Protein AF-A0A4Z1BR87-F1 (afdb_monomer_lite)

Organism: NCBI:txid1697557

Radius of gyration: 17.46 Å; chains: 1; bounding box: 36×19×52 Å

pLDDT: mean 94.16, std 6.9, range [50.0, 98.12]

Secondary structure (DSSP, 8-state):
--HHHHHHHHHHHHHHHHHHHHHHHHHHHHHHHHT-SSHHHHHHHHHHHHHHHHHHHHHHHHHHHHHHHHHH--HHHHHHHHHHHHHHHHTT-

Sequence (93 aa):
MSLKDTLQKKLETQTDSWSRQIDSLKADARERIAKAKDEHAERQIRKDFDKEIEKLEGRMDEAKKKIAEIRESGEDHLNKLKGRIDDWLSKRD

Structure (mmCIF, N/CA/C/O backbone):
data_AF-A0A4Z1BR87-F1
#
_entry.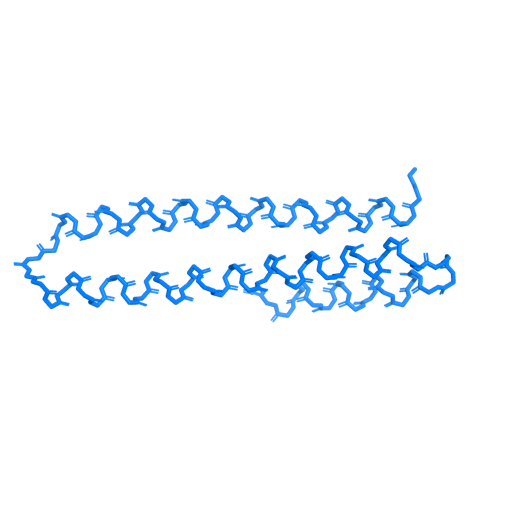id   AF-A0A4Z1BR87-F1
#
loop_
_atom_site.group_PDB
_atom_site.id
_atom_site.type_symbol
_atom_site.label_atom_id
_atom_site.label_alt_id
_atom_site.label_comp_id
_atom_site.label_asym_id
_atom_site.label_entity_id
_atom_site.label_seq_id
_atom_site.pdbx_PDB_ins_code
_atom_site.Cartn_x
_atom_site.Cartn_y
_atom_site.Cartn_z
_atom_site.occupancy
_atom_site.B_iso_or_equiv
_atom_site.auth_seq_id
_atom_site.auth_comp_id
_atom_site.auth_asym_id
_atom_site.auth_atom_id
_atom_site.pdbx_PDB_model_num
ATOM 1 N N . MET A 1 1 ? -2.978 4.143 24.840 1.00 75.44 1 MET A N 1
ATOM 2 C CA . MET A 1 1 ? -3.558 4.211 23.480 1.00 75.44 1 MET A CA 1
ATOM 3 C C . MET A 1 1 ? -4.792 3.341 23.467 1.00 75.44 1 MET A C 1
ATOM 5 O O . MET A 1 1 ? -4.743 2.260 24.045 1.00 75.44 1 MET A O 1
ATOM 9 N N . SER A 1 2 ? -5.878 3.821 22.869 1.00 91.56 2 SER A N 1
ATOM 10 C CA . SER A 1 2 ? -7.083 3.014 22.671 1.00 91.56 2 SER A CA 1
ATOM 11 C C . SER A 1 2 ? -6.866 1.985 21.553 1.00 91.56 2 SER A C 1
ATOM 13 O O . SER A 1 2 ? -5.974 2.149 20.716 1.00 91.56 2 SER A O 1
ATOM 15 N N . LEU A 1 3 ? -7.709 0.946 21.489 1.00 93.44 3 LEU A N 1
ATOM 16 C CA . LEU A 1 3 ? -7.714 -0.002 20.364 1.00 93.44 3 LEU A CA 1
ATOM 17 C C . LEU A 1 3 ? -7.876 0.729 19.020 1.00 93.44 3 LEU A C 1
ATOM 19 O O . LEU A 1 3 ? -7.239 0.377 18.028 1.00 93.44 3 LEU A O 1
ATOM 23 N N . LYS A 1 4 ? -8.683 1.791 19.013 1.00 95.06 4 LYS A N 1
ATOM 24 C CA . LYS A 1 4 ? -8.905 2.668 17.865 1.00 95.06 4 LYS A CA 1
ATOM 25 C C . LYS A 1 4 ? -7.607 3.316 17.375 1.00 95.06 4 LYS A C 1
ATOM 27 O O . LYS A 1 4 ? -7.321 3.265 16.180 1.00 95.06 4 LYS A O 1
ATOM 32 N N . ASP A 1 5 ? -6.815 3.881 18.286 1.00 94.88 5 ASP A N 1
ATOM 33 C CA . ASP A 1 5 ? -5.529 4.514 17.954 1.00 94.88 5 ASP A CA 1
ATOM 34 C C . ASP A 1 5 ? -4.535 3.482 17.420 1.00 94.88 5 ASP A C 1
ATOM 36 O O . ASP A 1 5 ? -3.834 3.724 16.439 1.00 94.88 5 ASP A O 1
ATOM 40 N N . THR A 1 6 ? -4.498 2.300 18.039 1.00 95.38 6 THR A N 1
ATOM 41 C CA . THR A 1 6 ? -3.617 1.210 17.615 1.00 95.38 6 THR A CA 1
ATOM 42 C C . THR A 1 6 ? -3.949 0.727 16.204 1.00 95.38 6 THR A C 1
ATOM 44 O O . THR A 1 6 ? -3.037 0.530 15.401 1.00 95.38 6 THR A O 1
ATOM 47 N N . LEU A 1 7 ? -5.233 0.556 15.876 1.00 95.81 7 LEU A N 1
ATOM 48 C CA . LEU A 1 7 ? -5.658 0.118 14.544 1.00 95.81 7 LEU A CA 1
ATOM 49 C C . LEU A 1 7 ? -5.379 1.176 13.471 1.00 95.81 7 LEU A C 1
ATOM 51 O O . LEU A 1 7 ? -4.880 0.823 12.403 1.00 95.81 7 LEU A O 1
ATOM 55 N N . GLN A 1 8 ? -5.639 2.456 13.760 1.00 96.31 8 GLN A N 1
ATOM 56 C CA . GLN A 1 8 ? -5.305 3.549 12.840 1.00 96.31 8 GLN A CA 1
ATOM 57 C C . GLN A 1 8 ? -3.802 3.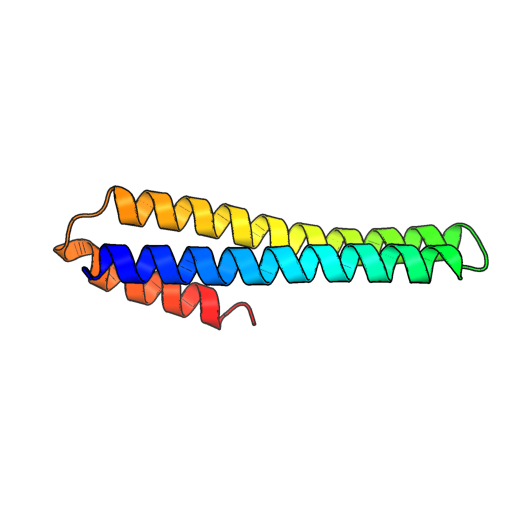593 12.569 1.00 96.31 8 GLN A C 1
ATOM 59 O O . GLN A 1 8 ? -3.390 3.489 11.417 1.00 96.31 8 GLN A O 1
ATOM 64 N N . LYS A 1 9 ? -2.981 3.605 13.626 1.00 96.62 9 LYS A N 1
ATOM 65 C CA . LYS A 1 9 ? -1.521 3.643 13.494 1.00 96.62 9 LYS A CA 1
ATOM 66 C C . LYS A 1 9 ? -0.970 2.442 12.724 1.00 96.62 9 LYS A C 1
ATOM 68 O O . LYS A 1 9 ? -0.022 2.588 11.953 1.00 96.62 9 LYS A O 1
ATOM 73 N N . LYS A 1 10 ? -1.552 1.252 12.911 1.00 95.88 10 LYS A N 1
ATOM 74 C CA . LYS A 1 10 ? -1.172 0.047 12.158 1.00 95.88 10 LYS A CA 1
ATOM 75 C C . LYS A 1 10 ? -1.414 0.230 10.657 1.00 95.88 10 LYS A C 1
ATOM 77 O O . LYS A 1 10 ? -0.520 -0.049 9.863 1.00 95.88 10 LYS A O 1
ATOM 82 N N . LEU A 1 11 ? -2.598 0.707 10.276 1.00 96.88 11 LEU A N 1
ATOM 83 C CA . LEU A 1 11 ? -2.951 0.937 8.872 1.00 96.88 11 LEU A CA 1
ATOM 84 C C . LEU A 1 11 ? -2.142 2.077 8.244 1.00 96.88 11 LEU A C 1
ATOM 86 O O . LEU A 1 11 ? -1.730 1.954 7.093 1.00 96.88 11 LEU A O 1
ATOM 90 N N . GLU A 1 12 ? -1.869 3.146 8.992 1.00 96.81 12 GLU A N 1
ATOM 91 C CA . GLU A 1 12 ? -0.991 4.243 8.563 1.00 96.81 12 GLU A CA 1
ATOM 92 C C . GLU A 1 12 ? 0.432 3.734 8.308 1.00 96.81 12 GLU A C 1
ATOM 94 O O . GLU A 1 12 ? 0.963 3.918 7.219 1.00 96.81 12 GLU A O 1
ATOM 99 N N . THR A 1 13 ? 1.003 2.974 9.248 1.00 96.75 13 THR A N 1
ATOM 100 C CA . THR A 1 13 ? 2.347 2.383 9.096 1.00 96.75 13 THR A CA 1
ATOM 101 C C . THR A 1 13 ? 2.431 1.468 7.871 1.00 96.75 13 THR A C 1
ATOM 103 O O . THR A 1 13 ? 3.418 1.487 7.135 1.00 96.75 13 THR A O 1
ATOM 106 N N . GLN A 1 14 ? 1.390 0.666 7.626 1.00 95.88 14 GLN A N 1
ATOM 107 C CA . GLN A 1 14 ? 1.339 -0.192 6.447 1.00 95.88 14 GLN A CA 1
ATOM 108 C C . GLN A 1 14 ? 1.222 0.622 5.149 1.00 95.88 14 GLN A C 1
ATOM 110 O O . GLN A 1 14 ? 1.883 0.310 4.159 1.00 95.88 14 GLN A O 1
ATOM 115 N N . THR A 1 15 ? 0.413 1.682 5.164 1.00 96.38 15 THR A N 1
ATOM 116 C CA . THR A 1 15 ? 0.245 2.607 4.035 1.00 96.38 15 THR A CA 1
ATOM 117 C C . THR A 1 15 ? 1.565 3.295 3.691 1.00 96.38 15 THR A C 1
ATOM 119 O O . THR A 1 15 ? 1.936 3.345 2.520 1.00 96.38 15 THR A O 1
ATOM 122 N N . ASP A 1 16 ? 2.325 3.732 4.697 1.00 97.25 16 ASP A N 1
ATOM 123 C CA . ASP A 1 16 ? 3.662 4.306 4.517 1.00 97.25 16 ASP A CA 1
ATOM 124 C C . ASP A 1 16 ? 4.641 3.292 3.911 1.00 97.25 16 ASP A C 1
ATOM 126 O O . ASP A 1 16 ? 5.462 3.638 3.058 1.00 97.25 16 ASP A O 1
ATOM 130 N N . SER A 1 17 ? 4.555 2.023 4.322 1.00 97.19 17 SER A N 1
ATOM 131 C CA . SER A 1 17 ? 5.372 0.953 3.746 1.00 97.19 17 SER A CA 1
ATOM 132 C C . SER A 1 17 ? 5.069 0.745 2.261 1.00 97.19 17 SER A C 1
ATOM 134 O O . SER A 1 17 ? 6.001 0.726 1.454 1.00 97.19 17 SER A O 1
ATOM 136 N N . TRP A 1 18 ? 3.792 0.661 1.878 1.00 97.25 18 TRP A N 1
ATOM 137 C CA . TRP A 1 18 ? 3.400 0.551 0.469 1.00 97.25 18 TRP A CA 1
ATOM 138 C C . TRP A 1 18 ? 3.786 1.792 -0.337 1.00 97.25 18 TRP A C 1
ATOM 140 O O . TRP A 1 18 ? 4.265 1.649 -1.458 1.00 97.25 18 TRP A O 1
ATOM 150 N N . SER A 1 19 ? 3.680 2.993 0.240 1.00 97.50 19 SER A N 1
ATOM 151 C CA . SER A 1 19 ? 4.143 4.224 -0.411 1.00 97.50 19 SER A CA 1
ATOM 152 C C . SER A 1 19 ? 5.631 4.149 -0.763 1.00 97.50 19 SER A C 1
ATOM 154 O O . SER A 1 19 ? 6.014 4.430 -1.895 1.00 97.50 19 SER A O 1
ATOM 156 N N . ARG A 1 20 ? 6.477 3.699 0.173 1.00 98.12 20 ARG A N 1
ATOM 157 C CA . ARG A 1 20 ? 7.917 3.522 -0.086 1.00 98.12 20 ARG A CA 1
ATOM 158 C C . ARG A 1 20 ? 8.193 2.438 -1.127 1.00 98.12 20 ARG A C 1
ATOM 160 O O . ARG A 1 20 ? 9.128 2.572 -1.914 1.00 98.12 20 ARG A O 1
ATOM 167 N N . GLN A 1 21 ? 7.396 1.367 -1.147 1.00 97.44 21 GLN A N 1
ATOM 168 C CA . GLN A 1 21 ? 7.500 0.335 -2.182 1.00 97.44 21 GLN A CA 1
ATOM 169 C C . GLN A 1 21 ? 7.159 0.897 -3.566 1.00 97.44 21 GLN A C 1
ATOM 171 O O . GLN A 1 21 ? 7.893 0.626 -4.511 1.00 97.44 21 GLN A O 1
ATOM 176 N N . ILE A 1 22 ? 6.115 1.724 -3.683 1.00 97.94 22 ILE A N 1
ATOM 177 C CA . ILE A 1 22 ? 5.772 2.419 -4.932 1.00 97.94 22 ILE A CA 1
ATOM 178 C C . ILE A 1 22 ? 6.933 3.306 -5.393 1.00 97.94 22 ILE A C 1
ATOM 180 O O . ILE A 1 22 ? 7.288 3.275 -6.570 1.00 97.94 22 ILE A O 1
ATOM 184 N N . ASP A 1 23 ? 7.550 4.070 -4.490 1.00 98.12 23 ASP A N 1
ATOM 185 C CA . ASP A 1 23 ? 8.690 4.925 -4.839 1.00 98.12 23 ASP A CA 1
ATOM 186 C C . ASP A 1 23 ? 9.883 4.106 -5.353 1.00 98.12 23 ASP A C 1
ATOM 188 O O . ASP A 1 23 ? 10.492 4.459 -6.366 1.00 98.12 23 ASP A O 1
ATOM 192 N N . SER A 1 24 ? 10.166 2.969 -4.711 1.00 98.00 24 SER A N 1
ATOM 193 C CA . SER A 1 24 ? 11.195 2.021 -5.152 1.00 98.00 24 SER A CA 1
ATOM 194 C C . SER A 1 24 ? 10.877 1.428 -6.530 1.00 98.00 24 SER A C 1
ATOM 196 O O . SER A 1 24 ? 11.725 1.443 -7.421 1.00 98.00 24 SER A O 1
ATOM 198 N N . LEU A 1 25 ? 9.635 0.980 -6.748 1.00 97.62 25 LEU A N 1
ATOM 199 C CA . LEU A 1 25 ? 9.168 0.457 -8.036 1.00 97.62 25 LEU A CA 1
ATOM 200 C C . LEU A 1 25 ? 9.289 1.504 -9.146 1.00 97.62 25 LEU A C 1
ATOM 202 O O . LEU A 1 25 ? 9.740 1.189 -10.242 1.00 97.62 25 LEU A O 1
ATOM 206 N N . LYS A 1 26 ? 8.945 2.765 -8.868 1.00 96.81 26 LYS A N 1
ATOM 207 C CA . LYS A 1 26 ? 9.094 3.871 -9.826 1.00 96.81 26 LYS A CA 1
ATOM 208 C C . LYS A 1 26 ? 10.561 4.139 -10.165 1.00 96.81 26 LYS A C 1
ATOM 210 O O . LYS A 1 26 ? 10.862 4.458 -11.316 1.00 96.81 26 LYS A O 1
ATOM 215 N N . ALA A 1 27 ? 11.468 4.034 -9.194 1.00 97.94 27 ALA A N 1
ATOM 216 C CA . ALA A 1 27 ? 12.901 4.191 -9.429 1.00 97.94 27 ALA A CA 1
ATOM 217 C C . ALA A 1 27 ? 13.464 3.047 -10.290 1.00 97.94 27 ALA A C 1
ATOM 219 O O . ALA A 1 27 ? 14.111 3.319 -11.303 1.00 97.94 27 ALA A O 1
ATOM 220 N N . ASP A 1 28 ? 13.145 1.795 -9.954 1.00 97.44 28 ASP A N 1
ATOM 221 C CA . ASP A 1 28 ? 13.570 0.613 -10.718 1.00 97.44 28 ASP A CA 1
ATOM 222 C C . ASP A 1 28 ? 12.983 0.618 -12.141 1.00 97.44 28 ASP A C 1
ATOM 224 O O . ASP A 1 28 ? 13.696 0.412 -13.124 1.00 97.44 28 ASP A O 1
ATOM 228 N N . ALA A 1 29 ? 11.705 0.984 -12.293 1.00 96.50 29 ALA A N 1
ATOM 229 C CA . ALA A 1 29 ? 11.079 1.169 -13.600 1.00 96.50 29 ALA A CA 1
ATOM 230 C C . ALA A 1 29 ? 11.869 2.152 -14.473 1.00 96.50 29 ALA A C 1
ATOM 232 O O . ALA A 1 29 ? 12.170 1.847 -15.627 1.00 96.50 29 ALA A O 1
ATOM 233 N N . ARG A 1 30 ? 12.243 3.319 -13.929 1.00 96.50 30 ARG A N 1
ATOM 234 C CA . ARG A 1 30 ? 13.031 4.331 -14.655 1.00 96.50 30 ARG A CA 1
ATOM 235 C C . ARG A 1 30 ? 14.396 3.793 -15.072 1.00 96.50 30 ARG A C 1
ATOM 237 O O . ARG A 1 30 ? 14.793 4.000 -16.216 1.00 96.50 30 ARG A O 1
ATOM 244 N N . GLU A 1 31 ? 15.091 3.093 -14.180 1.00 97.75 31 GLU A N 1
ATOM 245 C CA . GLU A 1 31 ? 16.391 2.491 -14.484 1.00 97.75 31 GLU A CA 1
ATOM 246 C C . GLU A 1 31 ? 16.282 1.431 -15.588 1.00 97.75 31 GLU A C 1
ATOM 248 O O . GLU A 1 31 ? 17.078 1.420 -16.530 1.00 97.75 31 GLU A O 1
ATOM 253 N N . ARG A 1 32 ? 15.277 0.555 -15.511 1.00 96.69 32 ARG A N 1
ATOM 254 C CA . ARG A 1 32 ? 15.061 -0.516 -16.491 1.00 96.69 32 ARG A CA 1
ATOM 255 C C . ARG A 1 32 ? 14.623 0.018 -17.851 1.00 96.6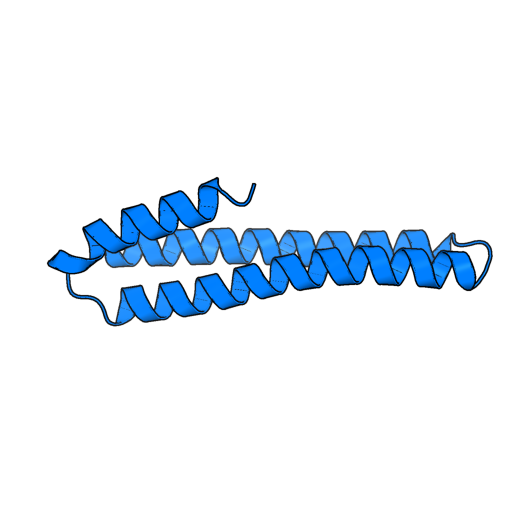9 32 ARG A C 1
ATOM 257 O O . ARG A 1 32 ? 15.097 -0.488 -18.864 1.00 96.69 32 ARG A O 1
ATOM 264 N N . ILE A 1 33 ? 13.778 1.048 -17.879 1.00 96.19 33 ILE A N 1
ATOM 265 C CA . ILE A 1 33 ? 13.384 1.749 -19.109 1.00 96.19 33 ILE A CA 1
ATOM 266 C C . ILE A 1 33 ? 14.608 2.395 -19.764 1.00 96.19 33 ILE A C 1
ATOM 268 O O . ILE A 1 33 ? 14.810 2.214 -20.956 1.00 96.19 33 ILE A O 1
ATOM 272 N N . ALA A 1 34 ? 15.476 3.065 -18.999 1.00 96.56 34 ALA A N 1
ATOM 273 C CA . ALA A 1 34 ? 16.687 3.687 -19.545 1.00 96.56 34 ALA A CA 1
ATOM 274 C C . ALA A 1 34 ? 17.672 2.678 -20.170 1.00 96.56 34 ALA A C 1
ATOM 276 O O . ALA A 1 34 ? 18.474 3.044 -21.027 1.00 96.56 34 ALA A O 1
ATOM 277 N N . LYS A 1 35 ? 17.624 1.410 -19.742 1.00 9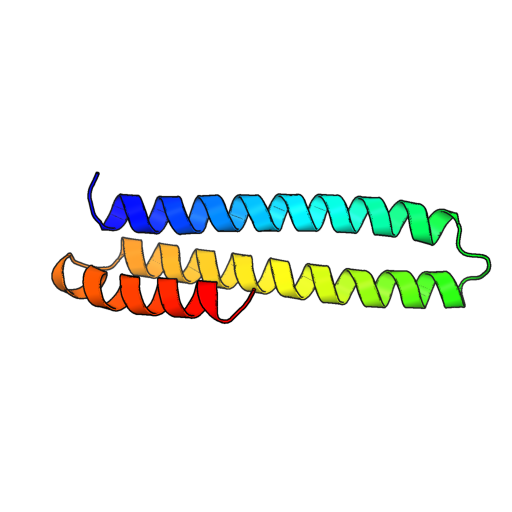6.81 35 LYS A N 1
ATOM 278 C CA . LYS A 1 35 ? 18.437 0.306 -20.280 1.00 96.81 35 LYS A CA 1
ATOM 279 C C . LYS A 1 35 ? 17.726 -0.495 -21.378 1.00 96.81 35 LYS A C 1
ATOM 281 O O . LYS A 1 35 ? 18.310 -1.446 -21.904 1.00 96.81 35 LYS A O 1
ATOM 286 N N . ALA A 1 36 ? 16.471 -0.177 -21.692 1.00 96.62 36 ALA A N 1
ATOM 287 C CA . ALA A 1 36 ? 15.713 -0.889 -22.707 1.00 96.62 36 ALA A CA 1
ATOM 288 C C . ALA A 1 36 ? 16.327 -0.655 -24.095 1.00 96.62 36 ALA A C 1
ATOM 290 O O . ALA A 1 36 ? 16.798 0.432 -24.417 1.00 96.62 36 ALA A O 1
ATOM 291 N N . LYS A 1 37 ? 16.350 -1.708 -24.916 1.00 93.38 37 LYS A N 1
ATOM 292 C CA . LYS A 1 37 ? 16.982 -1.673 -26.245 1.00 93.38 37 LYS A CA 1
ATOM 293 C C . LYS A 1 37 ? 16.054 -1.155 -27.342 1.00 93.38 37 LYS A C 1
ATOM 295 O O . LYS A 1 37 ? 16.532 -0.774 -28.405 1.00 93.38 37 LYS A O 1
ATOM 300 N N . ASP A 1 38 ? 14.750 -1.188 -27.093 1.00 96.38 38 ASP A N 1
ATOM 301 C CA . ASP A 1 38 ? 13.711 -0.793 -28.031 1.00 96.38 38 ASP A CA 1
ATOM 302 C C . ASP A 1 38 ? 12.426 -0.393 -27.292 1.00 96.38 38 ASP A C 1
ATOM 304 O O . ASP A 1 38 ? 12.229 -0.685 -26.107 1.00 96.38 38 ASP A O 1
ATOM 308 N N . GLU A 1 39 ? 11.520 0.256 -28.020 1.00 95.81 39 GLU A N 1
ATOM 309 C CA . GLU A 1 39 ? 10.254 0.736 -27.470 1.00 95.81 39 GLU A CA 1
ATOM 310 C C . GLU A 1 39 ? 9.320 -0.390 -27.005 1.00 95.81 39 GLU A C 1
ATOM 312 O O . GLU A 1 39 ? 8.460 -0.175 -26.150 1.00 95.81 39 GLU A O 1
ATOM 317 N N . HIS A 1 40 ? 9.424 -1.592 -27.583 1.00 96.50 40 HIS A N 1
ATOM 318 C CA . HIS A 1 40 ? 8.590 -2.709 -27.158 1.00 96.50 40 HIS A CA 1
ATOM 319 C C . HIS A 1 40 ? 9.000 -3.164 -25.754 1.00 96.50 40 HIS A C 1
ATOM 321 O O . HIS A 1 40 ? 8.133 -3.329 -24.895 1.00 96.50 40 HIS A O 1
ATOM 327 N N . ALA A 1 41 ? 10.302 -3.293 -25.496 1.00 96.12 41 ALA A N 1
ATOM 328 C CA . ALA A 1 41 ? 10.846 -3.582 -24.178 1.00 96.12 41 ALA A CA 1
ATOM 329 C C . ALA A 1 41 ? 10.447 -2.505 -23.157 1.00 96.12 41 ALA A C 1
ATOM 331 O O . ALA A 1 41 ? 9.983 -2.850 -22.070 1.00 96.12 41 ALA A O 1
ATOM 332 N N . GLU A 1 42 ? 10.526 -1.218 -23.516 1.00 96.75 42 GLU A N 1
ATOM 333 C CA . GLU A 1 42 ? 10.049 -0.136 -22.645 1.00 96.75 42 GLU A CA 1
ATOM 334 C C . GLU A 1 42 ? 8.567 -0.277 -22.287 1.00 96.75 42 GLU A C 1
ATOM 336 O O . GLU A 1 42 ? 8.197 -0.160 -21.118 1.00 96.75 42 GLU A O 1
ATOM 341 N N . ARG A 1 43 ? 7.705 -0.537 -23.279 1.00 97.31 43 ARG A N 1
ATOM 342 C CA . ARG A 1 43 ? 6.258 -0.679 -23.059 1.00 97.31 43 ARG A CA 1
ATOM 343 C C . ARG A 1 43 ? 5.927 -1.853 -22.144 1.00 97.31 43 ARG A C 1
ATOM 345 O O . ARG A 1 43 ? 5.050 -1.711 -21.296 1.00 97.31 43 ARG A O 1
ATOM 352 N N . GLN A 1 44 ? 6.613 -2.987 -22.298 1.00 97.12 44 GLN A N 1
ATOM 353 C CA . GLN A 1 44 ? 6.413 -4.138 -21.411 1.00 97.12 44 GLN A CA 1
ATOM 354 C C . GLN A 1 44 ? 6.846 -3.811 -19.981 1.00 97.12 44 GLN A C 1
ATOM 356 O O . GLN A 1 44 ? 6.077 -4.040 -19.053 1.00 97.12 44 GLN A O 1
ATOM 361 N N . ILE A 1 45 ? 8.019 -3.189 -19.810 1.00 96.75 45 ILE A N 1
ATOM 362 C CA . ILE A 1 45 ? 8.506 -2.760 -18.494 1.00 96.75 45 ILE A CA 1
ATOM 363 C C . ILE A 1 45 ? 7.487 -1.825 -17.832 1.00 96.75 45 ILE A C 1
ATOM 365 O O . ILE A 1 45 ? 7.048 -2.107 -16.722 1.00 96.75 45 ILE A O 1
ATOM 369 N N . ARG A 1 46 ? 7.047 -0.761 -18.520 1.00 95.75 46 ARG A N 1
ATOM 370 C CA . ARG A 1 46 ? 6.029 0.170 -17.994 1.00 95.75 46 ARG A CA 1
ATOM 371 C C . ARG A 1 46 ? 4.769 -0.565 -17.552 1.00 95.75 46 ARG A C 1
ATOM 373 O O . ARG A 1 46 ? 4.370 -0.439 -16.405 1.00 95.75 46 ARG A O 1
ATOM 380 N N . LYS A 1 47 ? 4.207 -1.404 -18.426 1.00 97.62 47 LYS A N 1
ATOM 381 C CA . LYS A 1 47 ? 2.979 -2.157 -18.148 1.00 97.62 47 LYS A CA 1
ATOM 382 C C . LYS A 1 47 ? 3.098 -3.056 -16.917 1.00 97.62 47 LYS A C 1
ATOM 384 O O . LYS A 1 47 ? 2.126 -3.194 -16.177 1.00 97.62 47 LYS A O 1
ATOM 389 N N . ASP A 1 48 ? 4.241 -3.701 -16.720 1.00 96.19 48 ASP A N 1
ATOM 390 C CA . ASP A 1 48 ? 4.444 -4.586 -15.575 1.00 96.19 48 ASP A CA 1
ATOM 391 C C . ASP A 1 48 ? 4.575 -3.795 -14.270 1.00 96.19 48 ASP A C 1
ATOM 393 O O . ASP A 1 48 ? 3.930 -4.144 -13.282 1.00 96.19 48 ASP A O 1
ATOM 397 N N . PHE A 1 49 ? 5.327 -2.691 -14.272 1.00 96.94 49 PHE A N 1
ATOM 398 C CA . PHE A 1 49 ? 5.441 -1.825 -13.096 1.00 96.94 49 PHE A CA 1
ATOM 399 C C . PHE A 1 49 ? 4.136 -1.102 -12.764 1.00 96.94 49 PHE A C 1
ATOM 401 O O . PHE A 1 49 ? 3.771 -1.049 -11.591 1.00 96.94 49 PHE A O 1
ATOM 408 N N . ASP A 1 50 ? 3.414 -0.598 -13.767 1.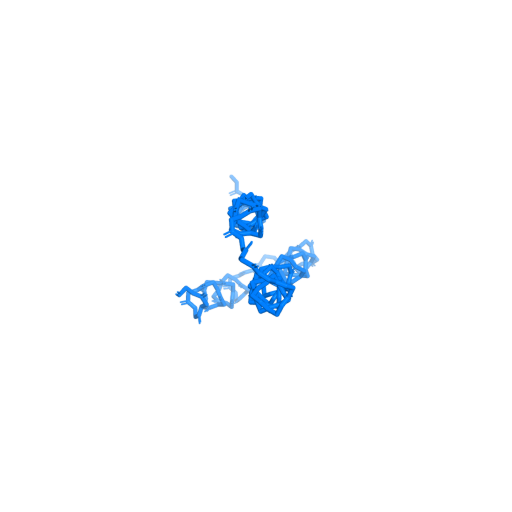00 96.75 50 ASP A N 1
ATOM 409 C CA . ASP A 1 50 ? 2.136 0.093 -13.576 1.00 96.75 50 ASP A CA 1
ATOM 410 C C . ASP A 1 50 ? 1.127 -0.828 -12.879 1.00 96.75 50 ASP A C 1
ATOM 412 O O . ASP A 1 50 ? 0.501 -0.424 -11.905 1.00 96.75 50 ASP A O 1
ATOM 416 N N . LYS A 1 51 ? 1.049 -2.107 -13.272 1.00 97.50 51 LYS A N 1
ATOM 417 C CA . LYS A 1 51 ? 0.191 -3.093 -12.592 1.00 97.50 51 LYS A CA 1
ATOM 418 C C . LYS A 1 51 ? 0.550 -3.290 -11.121 1.00 97.50 51 LYS A C 1
ATOM 420 O O . LYS A 1 51 ? -0.345 -3.446 -10.293 1.00 97.50 51 LYS A O 1
ATOM 425 N N . GLU A 1 52 ? 1.837 -3.362 -10.786 1.00 96.50 52 GLU A N 1
ATOM 426 C CA . GLU A 1 52 ? 2.256 -3.540 -9.391 1.00 96.50 52 GLU A CA 1
ATOM 427 C C . GLU A 1 52 ? 2.003 -2.275 -8.563 1.00 96.50 52 GLU A C 1
ATOM 429 O O . GLU A 1 52 ? 1.539 -2.366 -7.425 1.00 96.50 52 GLU A O 1
ATOM 434 N N . ILE A 1 53 ? 2.215 -1.094 -9.150 1.00 97.31 53 ILE A N 1
ATOM 435 C CA . ILE A 1 53 ? 1.891 0.190 -8.522 1.00 97.31 53 ILE A CA 1
ATOM 436 C C . ILE A 1 53 ? 0.380 0.301 -8.283 1.00 97.31 53 ILE A C 1
ATOM 438 O O . ILE A 1 53 ? -0.024 0.558 -7.152 1.00 97.31 53 ILE A O 1
ATOM 442 N N . GLU A 1 54 ? -0.456 0.020 -9.286 1.00 97.19 54 GLU A N 1
ATOM 443 C CA . GLU A 1 54 ? -1.921 0.054 -9.170 1.00 97.19 54 GLU A CA 1
ATOM 444 C C . GLU A 1 54 ? -2.434 -0.884 -8.067 1.00 97.19 54 GLU A C 1
ATOM 446 O O . GLU A 1 54 ? -3.339 -0.534 -7.305 1.00 97.19 54 GLU A O 1
ATOM 451 N N . LYS A 1 55 ? -1.836 -2.076 -7.921 1.00 95.75 55 LYS A N 1
ATOM 452 C CA . LYS A 1 55 ? -2.170 -2.991 -6.817 1.00 95.75 55 LYS A CA 1
ATOM 453 C C . LYS A 1 55 ? -1.878 -2.364 -5.456 1.00 95.75 55 LYS A C 1
ATOM 455 O O . LYS A 1 55 ? -2.693 -2.514 -4.543 1.00 95.75 55 LYS A O 1
ATOM 460 N N . LEU A 1 56 ? -0.728 -1.709 -5.291 1.00 96.44 56 LEU A N 1
ATOM 461 C CA . LEU A 1 56 ? -0.352 -1.060 -4.033 1.00 96.44 56 LEU A CA 1
ATOM 462 C C . LEU A 1 56 ? -1.229 0.166 -3.749 1.00 96.44 56 LEU A C 1
ATOM 464 O O . LEU A 1 56 ? -1.722 0.308 -2.631 1.00 96.44 56 LEU A O 1
ATOM 468 N N . GLU A 1 57 ? -1.511 0.991 -4.755 1.00 96.62 57 GLU A N 1
ATOM 469 C CA . GLU A 1 57 ? -2.420 2.138 -4.637 1.00 96.62 57 GLU A CA 1
ATOM 470 C C . GLU A 1 57 ? -3.833 1.688 -4.234 1.00 96.62 57 GLU A C 1
ATOM 472 O O . GLU A 1 57 ? -4.416 2.227 -3.289 1.00 96.62 57 GLU A O 1
ATOM 477 N N . GLY A 1 58 ? -4.339 0.606 -4.834 1.00 96.44 58 GLY A N 1
ATOM 478 C CA . GLY A 1 58 ? -5.613 0.000 -4.443 1.00 96.44 58 GLY A CA 1
ATOM 479 C C . GLY A 1 58 ? -5.635 -0.489 -2.988 1.00 96.44 58 GLY A C 1
ATOM 480 O O . GLY A 1 58 ? -6.651 -0.352 -2.299 1.00 96.44 58 GLY A O 1
ATOM 481 N N . ARG A 1 59 ? -4.513 -1.016 -2.471 1.00 94.56 59 ARG A N 1
ATOM 482 C CA . ARG A 1 59 ? -4.385 -1.385 -1.047 1.00 94.56 59 ARG A CA 1
ATOM 483 C C . ARG A 1 59 ? -4.417 -0.155 -0.144 1.00 94.56 59 ARG A C 1
ATOM 485 O O . ARG A 1 59 ? -5.093 -0.187 0.884 1.00 94.56 59 ARG A O 1
ATOM 492 N N . MET A 1 60 ? -3.729 0.921 -0.524 1.00 96.44 60 MET A N 1
ATOM 493 C CA . MET A 1 60 ? -3.728 2.178 0.230 1.00 96.44 60 MET A CA 1
ATOM 494 C C . MET A 1 60 ? -5.131 2.791 0.293 1.00 96.44 60 MET A C 1
ATOM 496 O O . MET A 1 60 ? -5.560 3.250 1.351 1.00 96.44 60 MET A O 1
ATOM 500 N N . ASP A 1 61 ? -5.889 2.754 -0.800 1.00 97.19 61 ASP A N 1
ATOM 501 C CA . ASP A 1 61 ? -7.264 3.258 -0.812 1.00 97.19 61 ASP A CA 1
ATOM 502 C C . ASP A 1 61 ? -8.212 2.406 0.034 1.00 97.19 61 ASP A C 1
ATOM 504 O O . ASP A 1 61 ? -9.075 2.939 0.739 1.00 97.19 61 ASP A O 1
ATOM 508 N N . GLU A 1 62 ? -8.036 1.085 0.039 1.00 96.56 62 GLU A N 1
ATOM 509 C CA . GLU A 1 62 ? -8.775 0.217 0.952 1.00 96.56 62 GLU A CA 1
ATOM 510 C C . GLU A 1 62 ? -8.387 0.476 2.422 1.00 96.56 62 GLU A C 1
ATOM 512 O O . GLU A 1 62 ? -9.270 0.517 3.282 1.00 96.56 62 GLU A O 1
ATOM 517 N N . ALA A 1 63 ? -7.108 0.742 2.721 1.00 96.44 63 ALA A N 1
ATOM 518 C CA . ALA A 1 63 ? -6.663 1.132 4.062 1.00 96.44 63 ALA A CA 1
ATOM 519 C C . ALA A 1 63 ? -7.333 2.428 4.530 1.00 96.44 63 ALA A C 1
ATOM 521 O O . ALA A 1 63 ? -7.846 2.473 5.647 1.00 96.44 63 ALA A O 1
ATOM 522 N N . LYS A 1 64 ? -7.401 3.455 3.669 1.00 96.38 64 LYS A N 1
ATOM 523 C CA . LYS A 1 64 ? -8.089 4.722 3.974 1.00 96.38 64 LYS A CA 1
ATOM 524 C C . LYS A 1 64 ? -9.559 4.493 4.333 1.00 96.38 64 LYS A C 1
ATOM 526 O O . LYS A 1 64 ? -10.043 5.066 5.307 1.00 96.38 64 LYS A O 1
ATOM 531 N N . LYS A 1 65 ? -10.255 3.616 3.598 1.00 96.81 65 LYS A N 1
ATOM 532 C CA . LYS A 1 65 ? -11.647 3.239 3.904 1.00 96.81 65 LYS A CA 1
ATOM 533 C C . LYS A 1 65 ? -11.762 2.556 5.268 1.00 96.81 65 LYS A C 1
ATOM 535 O O . LYS A 1 65 ? -12.635 2.916 6.051 1.00 96.81 65 LYS A O 1
ATOM 540 N N . LYS A 1 66 ? -10.860 1.624 5.591 1.00 95.69 66 LYS A N 1
ATOM 541 C CA . LYS A 1 66 ? -10.849 0.958 6.906 1.00 95.69 66 LYS A CA 1
ATOM 542 C C . LYS A 1 66 ? -10.506 1.924 8.045 1.00 95.69 66 LYS A C 1
ATOM 544 O O . LYS A 1 66 ? -11.088 1.815 9.117 1.00 95.69 66 LYS A O 1
ATOM 549 N N . ILE A 1 67 ? -9.616 2.897 7.825 1.00 96.31 67 ILE A N 1
ATOM 550 C CA . ILE A 1 67 ? -9.335 3.976 8.790 1.00 96.31 67 ILE A CA 1
ATOM 551 C C . ILE A 1 67 ? -10.598 4.803 9.054 1.00 96.31 67 ILE A C 1
ATOM 553 O O . ILE A 1 67 ? -10.895 5.088 10.213 1.00 96.31 67 ILE A O 1
ATOM 557 N N . ALA A 1 68 ? -11.358 5.157 8.014 1.00 96.00 68 ALA A N 1
ATOM 558 C CA . ALA A 1 68 ? -12.637 5.846 8.180 1.00 96.00 68 ALA A CA 1
ATOM 559 C C . ALA A 1 68 ? -13.639 5.000 8.995 1.00 96.00 68 ALA A C 1
ATOM 561 O O . ALA A 1 68 ? -14.188 5.493 9.977 1.00 96.00 68 ALA A O 1
ATOM 562 N N . GLU A 1 69 ? -13.770 3.704 8.688 1.00 95.50 69 GLU A N 1
ATOM 563 C CA . GLU A 1 69 ? -14.624 2.765 9.439 1.00 95.50 69 GLU A CA 1
ATOM 564 C C . GLU A 1 69 ? -14.213 2.679 10.925 1.00 95.50 69 GLU A C 1
ATOM 566 O O . GLU A 1 69 ? -15.063 2.735 11.814 1.00 95.50 69 GLU A O 1
ATOM 571 N N . ILE A 1 70 ? -12.908 2.631 11.229 1.00 95.62 70 ILE A N 1
ATOM 572 C CA . ILE A 1 70 ? -12.390 2.679 12.610 1.00 95.62 70 ILE A CA 1
ATOM 573 C C . ILE A 1 70 ? -12.756 4.002 13.296 1.00 95.62 70 ILE A C 1
ATOM 575 O O . ILE A 1 70 ? -13.095 4.010 14.481 1.00 95.62 70 ILE A O 1
ATOM 579 N N . ARG A 1 71 ? -12.668 5.131 12.580 1.00 93.56 71 ARG A N 1
ATOM 580 C CA . ARG A 1 71 ? -12.986 6.464 13.117 1.00 93.56 71 ARG A CA 1
ATOM 581 C C . ARG A 1 71 ? -14.454 6.602 13.501 1.00 93.56 71 ARG A C 1
ATOM 583 O O . ARG A 1 71 ? -14.733 7.256 14.505 1.00 93.56 71 ARG A O 1
ATOM 590 N N . GLU A 1 72 ? -15.346 5.959 12.768 1.00 94.25 72 GLU A N 1
ATOM 591 C CA . GLU A 1 72 ? -16.792 5.998 13.008 1.00 94.25 72 GLU A CA 1
ATOM 592 C C . GLU A 1 72 ? -17.265 4.924 14.000 1.00 94.25 72 GLU A C 1
ATOM 594 O O . GLU A 1 72 ? -18.340 5.041 14.584 1.00 94.25 72 GLU A O 1
ATOM 599 N N . SER A 1 73 ? -16.452 3.894 14.242 1.00 92.94 73 SER A N 1
ATOM 600 C CA . SER A 1 73 ? -16.827 2.767 15.096 1.00 92.94 73 SER A CA 1
ATOM 601 C C . SER A 1 73 ? -16.734 3.062 16.593 1.00 92.94 73 SER A C 1
ATOM 603 O O . SER A 1 73 ? -15.756 3.637 17.082 1.00 92.94 73 SER A O 1
ATOM 605 N N . GLY A 1 74 ? -17.739 2.579 17.329 1.00 90.88 74 GLY A N 1
ATOM 606 C CA . GLY A 1 74 ? -17.718 2.462 18.789 1.00 90.88 74 GLY A CA 1
ATOM 607 C C . GLY A 1 74 ? -16.900 1.258 19.271 1.00 90.88 74 GLY A C 1
ATOM 608 O O . GLY A 1 74 ? -16.593 0.347 18.497 1.00 90.88 74 GLY A O 1
ATOM 609 N N . GLU A 1 75 ? -16.560 1.243 20.562 1.00 84.12 75 GLU A N 1
ATOM 610 C CA . GLU A 1 75 ? -15.623 0.272 21.153 1.00 84.12 75 GLU A CA 1
ATOM 611 C C . GLU A 1 75 ? -16.032 -1.194 20.941 1.00 84.12 75 GLU A C 1
ATOM 613 O O . GLU A 1 75 ? -15.195 -2.014 20.557 1.00 84.12 75 GLU A O 1
ATOM 618 N N . ASP A 1 76 ? -17.325 -1.505 21.060 1.00 84.69 76 ASP A N 1
ATOM 619 C CA . ASP A 1 76 ? -17.863 -2.861 20.880 1.00 84.69 76 ASP A CA 1
ATOM 620 C C . ASP A 1 76 ? -17.631 -3.426 19.468 1.00 84.69 76 ASP A C 1
ATOM 622 O O . ASP A 1 76 ? -17.493 -4.639 19.277 1.00 84.69 76 ASP A O 1
ATOM 626 N N . HIS A 1 77 ? -17.560 -2.559 18.452 1.00 89.81 77 HIS A N 1
ATOM 627 C CA . HIS A 1 77 ? -17.363 -2.969 17.062 1.00 89.81 77 HIS A CA 1
ATOM 628 C C . HIS A 1 77 ? -15.878 -3.093 16.681 1.00 89.81 77 HIS A C 1
ATOM 630 O O . HIS A 1 77 ? -15.525 -3.872 15.789 1.00 89.81 77 HIS A O 1
ATOM 636 N N . LEU A 1 78 ? -14.985 -2.395 17.391 1.00 93.56 78 LEU A N 1
ATOM 637 C CA . LEU A 1 78 ? -13.554 -2.356 17.074 1.00 93.56 78 LEU A CA 1
ATOM 638 C C . LEU A 1 78 ? -12.879 -3.730 17.161 1.00 93.56 78 LEU A C 1
ATOM 640 O O . LEU A 1 78 ? -11.997 -4.023 16.356 1.00 93.56 78 LEU A O 1
ATOM 644 N N . ASN A 1 79 ? -13.308 -4.600 18.079 1.00 91.19 79 ASN A N 1
ATOM 645 C CA . ASN A 1 79 ? -12.749 -5.953 18.193 1.00 91.19 79 ASN A CA 1
ATOM 646 C C . ASN A 1 79 ? -13.023 -6.806 16.943 1.00 91.19 79 ASN A C 1
ATOM 648 O O . ASN A 1 79 ? -12.143 -7.528 16.475 1.00 91.19 79 ASN A O 1
ATOM 652 N N . LYS A 1 80 ? -14.219 -6.684 16.351 1.00 91.69 80 LYS A N 1
ATOM 653 C CA . LYS A 1 80 ? -14.558 -7.374 15.094 1.00 91.69 80 LYS A CA 1
ATOM 654 C C . LYS A 1 80 ? -13.795 -6.778 13.913 1.00 91.69 80 LYS A C 1
ATOM 656 O O . LYS A 1 80 ? -13.299 -7.517 13.062 1.00 91.69 80 LYS A O 1
ATOM 661 N N . LEU A 1 81 ? -13.667 -5.450 13.874 1.00 93.69 81 LEU A N 1
ATOM 662 C CA . LEU A 1 81 ? -12.881 -4.767 12.845 1.00 93.69 81 LEU A CA 1
ATOM 663 C C . LEU A 1 81 ? -11.411 -5.151 12.886 1.00 93.69 81 LEU A C 1
ATOM 665 O O . LEU A 1 81 ? -10.824 -5.377 11.832 1.00 93.69 81 LEU A O 1
ATOM 669 N N . LYS A 1 82 ? -10.836 -5.289 14.082 1.00 94.69 82 LYS A N 1
ATOM 670 C CA . LYS A 1 82 ? -9.460 -5.747 14.252 1.00 94.69 82 LYS A CA 1
ATOM 671 C C . LYS A 1 82 ? -9.214 -7.072 13.527 1.00 94.69 82 LYS A C 1
ATOM 673 O O . LYS A 1 82 ? -8.279 -7.140 12.738 1.00 94.69 82 LYS A O 1
ATOM 678 N N . GLY A 1 83 ? -10.072 -8.075 13.730 1.00 93.88 83 GLY A N 1
ATOM 679 C CA . GLY A 1 83 ? -9.949 -9.365 13.041 1.00 93.88 83 GLY A CA 1
ATOM 680 C C . GLY A 1 83 ? -10.017 -9.227 11.518 1.00 93.88 83 GLY A C 1
ATOM 681 O O . GLY A 1 83 ? -9.151 -9.730 10.812 1.00 93.88 83 GLY A O 1
ATO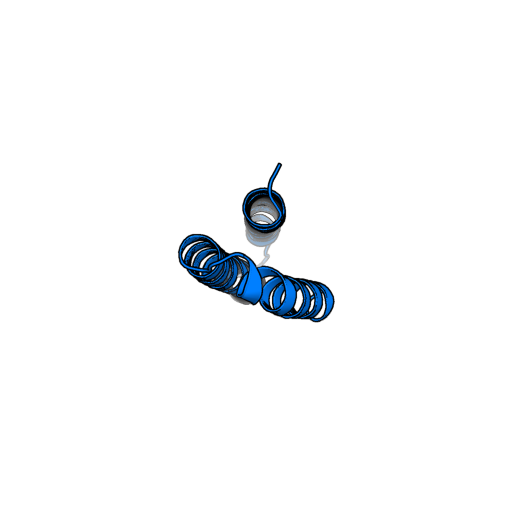M 682 N N . ARG A 1 84 ? -10.979 -8.449 11.002 1.00 94.12 84 ARG A N 1
ATOM 683 C CA . ARG A 1 84 ? -11.108 -8.189 9.554 1.00 94.12 84 ARG A CA 1
ATOM 684 C C . ARG A 1 84 ? -9.886 -7.477 8.966 1.00 94.12 84 ARG A C 1
ATOM 686 O O . ARG A 1 84 ? -9.525 -7.743 7.823 1.00 94.12 84 ARG A O 1
ATOM 693 N N . ILE A 1 85 ? -9.287 -6.548 9.710 1.00 94.62 85 ILE A N 1
ATOM 694 C CA . ILE A 1 85 ? -8.078 -5.825 9.296 1.00 94.62 85 ILE A CA 1
ATOM 695 C C . ILE A 1 85 ? -6.873 -6.759 9.298 1.00 94.62 85 ILE A C 1
ATOM 697 O O . ILE A 1 85 ? -6.115 -6.754 8.333 1.00 94.62 85 ILE A O 1
ATOM 701 N N . ASP A 1 86 ? -6.704 -7.557 10.351 1.00 94.00 86 ASP A N 1
ATOM 702 C CA . ASP A 1 86 ? -5.601 -8.509 10.458 1.00 94.00 86 ASP A CA 1
ATOM 703 C C . ASP A 1 86 ? -5.672 -9.547 9.328 1.00 94.00 86 ASP A C 1
ATOM 705 O O . ASP A 1 86 ? -4.703 -9.701 8.589 1.00 94.00 86 ASP A O 1
ATOM 709 N N . ASP A 1 87 ? -6.843 -10.147 9.100 1.00 93.44 87 ASP A N 1
ATOM 710 C CA . ASP A 1 87 ? -7.072 -11.088 7.997 1.00 93.44 87 ASP A CA 1
ATOM 711 C C . ASP A 1 87 ? -6.808 -10.460 6.626 1.00 93.44 87 ASP A C 1
ATOM 713 O O . ASP A 1 87 ? -6.269 -11.104 5.724 1.00 93.44 87 ASP A O 1
ATOM 717 N N . TRP A 1 88 ? -7.225 -9.206 6.440 1.00 93.62 88 TRP A N 1
ATOM 718 C CA . TRP A 1 88 ? -7.028 -8.494 5.183 1.00 93.62 88 TRP A CA 1
ATOM 719 C C . TRP A 1 88 ? -5.550 -8.216 4.902 1.00 93.62 88 TRP A C 1
ATOM 721 O O . TRP A 1 88 ? -5.116 -8.388 3.763 1.00 93.62 88 TRP A O 1
ATOM 731 N N . LEU A 1 89 ? -4.791 -7.821 5.928 1.00 91.12 89 LEU A N 1
ATOM 732 C CA . LEU A 1 89 ? -3.354 -7.593 5.812 1.00 91.12 89 LEU A CA 1
ATOM 733 C C . LEU A 1 89 ? -2.607 -8.904 5.538 1.00 91.12 89 LEU A C 1
ATOM 735 O O . LEU A 1 89 ? -1.788 -8.948 4.631 1.00 91.12 89 LEU A O 1
ATOM 739 N N . SER A 1 90 ? -2.945 -9.988 6.241 1.00 87.06 90 SER A N 1
ATOM 740 C CA . SER A 1 90 ? -2.248 -11.275 6.108 1.00 87.06 90 SER A CA 1
ATOM 741 C C . SER A 1 90 ? -2.530 -12.031 4.807 1.00 87.06 90 SER A C 1
ATOM 743 O O . SER A 1 90 ? -1.710 -12.836 4.388 1.00 87.06 90 SER A O 1
ATOM 745 N N . LYS A 1 91 ? -3.679 -11.819 4.154 1.00 76.25 91 LYS A N 1
ATOM 746 C CA . LYS A 1 91 ? -4.029 -12.516 2.897 1.00 76.25 91 LYS A CA 1
ATOM 747 C C . LYS A 1 91 ? -3.379 -11.920 1.645 1.00 76.25 91 LYS A C 1
ATOM 749 O O . LYS A 1 91 ? -3.659 -12.396 0.545 1.00 76.25 91 LYS A O 1
ATOM 754 N N . ARG A 1 92 ? -2.628 -10.827 1.778 1.00 61.75 92 ARG A N 1
ATOM 755 C CA . ARG A 1 92 ? -2.141 -10.037 0.638 1.00 61.75 92 ARG A CA 1
ATOM 756 C C . ARG A 1 92 ? -0.621 -9.831 0.625 1.00 61.75 92 ARG A C 1
ATOM 758 O O . ARG A 1 92 ? -0.151 -9.113 -0.262 1.00 61.75 92 ARG A O 1
ATOM 765 N N . ASP A 1 93 ? 0.108 -10.459 1.542 1.00 50.00 93 ASP A N 1
ATOM 766 C CA . ASP A 1 93 ? 1.564 -10.663 1.459 1.00 50.00 93 ASP A CA 1
ATOM 767 C C . ASP A 1 93 ? 1.874 -11.961 0.698 1.00 50.00 93 ASP A C 1
ATOM 769 O O . ASP A 1 93 ? 2.838 -11.949 -0.099 1.00 50.00 93 ASP A O 1
#

Foldseek 3Di:
DALLVVLLVVLVVVLVVLVVVLVVLVVVLVVQLVVDPDPVSNVVSCVVSVVVNVVSVVSNVVSVVLNVVSVPDDPVCSVVSVVVSVVVVVVPD